Protein AF-A0A6P0LA17-F1 (afdb_monomer)

Mean predicted aligned error: 5.48 Å

pLDDT: mean 91.44, std 8.98, range [48.28, 98.0]

Radius of gyration: 19.12 Å; Cα contacts (8 Å, |Δi|>4): 129; chains: 1; bounding box: 40×35×49 Å

Structure (mmCIF, N/CA/C/O backbone):
data_AF-A0A6P0LA17-F1
#
_entry.id   AF-A0A6P0LA17-F1
#
loop_
_atom_site.group_PDB
_atom_site.id
_atom_site.type_symbol
_atom_site.label_atom_id
_atom_site.label_alt_id
_atom_site.label_comp_id
_atom_site.label_asym_id
_atom_site.label_entity_id
_atom_site.label_seq_id
_atom_site.pdbx_PDB_ins_code
_atom_site.Cartn_x
_atom_site.Cartn_y
_atom_site.Cartn_z
_atom_site.occupancy
_atom_site.B_iso_or_equiv
_atom_site.auth_seq_id
_atom_site.auth_comp_id
_atom_site.auth_asym_id
_atom_site.auth_atom_id
_atom_site.pdbx_PDB_model_num
ATOM 1 N N . MET A 1 1 ? 0.786 11.131 -6.187 1.00 86.75 1 MET A N 1
ATOM 2 C CA . MET A 1 1 ? 0.782 10.692 -4.779 1.00 86.75 1 MET A CA 1
ATOM 3 C C . MET A 1 1 ? 0.568 9.190 -4.747 1.00 86.75 1 MET A C 1
ATOM 5 O O . MET A 1 1 ? -0.367 8.733 -5.395 1.00 86.75 1 MET A O 1
ATOM 9 N N . SER A 1 2 ? 1.439 8.436 -4.080 1.00 91.12 2 SER A N 1
ATOM 10 C CA . SER A 1 2 ? 1.264 6.992 -3.881 1.00 91.12 2 SER A CA 1
ATOM 11 C C . SER A 1 2 ? 0.156 6.694 -2.864 1.00 91.12 2 SER A C 1
ATOM 13 O O . SER A 1 2 ? -0.288 7.588 -2.141 1.00 91.12 2 SER A O 1
ATOM 15 N N . ILE A 1 3 ? -0.278 5.435 -2.781 1.00 92.00 3 ILE A N 1
ATOM 16 C CA . ILE A 1 3 ? -1.242 4.987 -1.760 1.00 92.00 3 ILE A CA 1
ATOM 17 C C . ILE A 1 3 ? -0.701 5.256 -0.350 1.00 92.00 3 ILE A C 1
ATOM 19 O O . ILE A 1 3 ? -1.384 5.879 0.452 1.00 92.00 3 ILE A O 1
ATOM 23 N N . GLY A 1 4 ? 0.557 4.893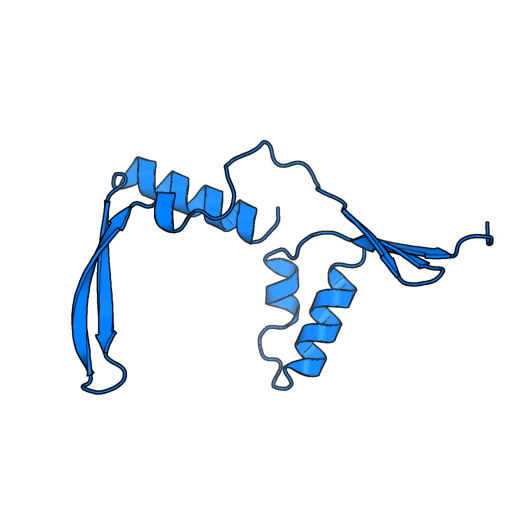 -0.076 1.00 91.19 4 GLY A N 1
ATOM 24 C CA . GLY A 1 4 ? 1.165 5.129 1.237 1.00 91.19 4 GLY A CA 1
ATOM 25 C C . GLY A 1 4 ? 1.221 6.613 1.619 1.00 91.19 4 GLY A C 1
ATOM 26 O O . GLY A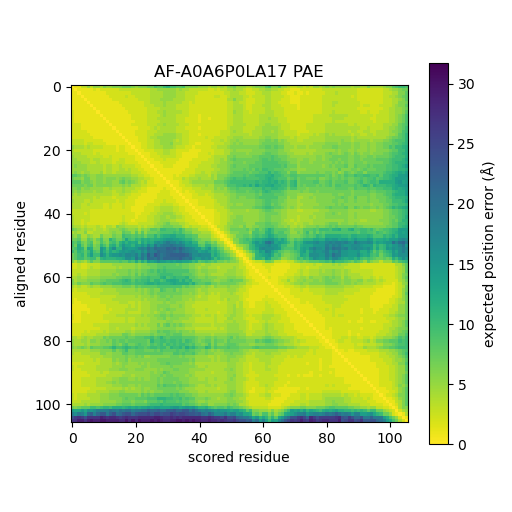 1 4 ? 0.930 6.963 2.758 1.00 91.19 4 GLY A O 1
ATOM 27 N N . GLN A 1 5 ? 1.513 7.503 0.660 1.00 90.38 5 GLN A N 1
ATOM 28 C CA . GLN A 1 5 ? 1.458 8.952 0.892 1.00 90.38 5 GLN A CA 1
ATOM 29 C C . GLN A 1 5 ? 0.027 9.419 1.201 1.00 90.38 5 GLN A C 1
ATOM 31 O O . GLN A 1 5 ? -0.175 10.178 2.146 1.00 90.38 5 GLN A O 1
ATOM 36 N N . ARG A 1 6 ? -0.976 8.950 0.443 1.00 91.75 6 ARG A N 1
ATOM 37 C CA . ARG A 1 6 ? -2.395 9.251 0.705 1.00 91.75 6 ARG A CA 1
ATOM 38 C C . ARG A 1 6 ? -2.789 8.842 2.121 1.00 91.75 6 ARG A C 1
ATOM 40 O O . ARG A 1 6 ? -3.386 9.641 2.839 1.00 91.75 6 ARG A O 1
ATOM 47 N N . ASP A 1 7 ? -2.456 7.619 2.510 1.00 92.94 7 ASP A N 1
ATOM 48 C CA . ASP A 1 7 ? -2.835 7.067 3.807 1.00 92.94 7 ASP A CA 1
ATOM 49 C C . ASP A 1 7 ? -2.127 7.812 4.948 1.00 92.94 7 ASP A C 1
ATOM 51 O O . ASP A 1 7 ? -2.753 8.114 5.963 1.00 92.94 7 ASP A O 1
ATOM 55 N N . ALA A 1 8 ? -0.872 8.231 4.750 1.00 92.38 8 ALA A N 1
ATOM 56 C CA . ALA A 1 8 ? -0.169 9.105 5.685 1.00 92.38 8 ALA A CA 1
ATOM 57 C C . ALA A 1 8 ? -0.888 10.451 5.884 1.00 92.38 8 ALA A C 1
ATOM 59 O O . ALA A 1 8 ? -1.077 10.872 7.027 1.00 92.38 8 ALA A O 1
ATOM 60 N N . TYR A 1 9 ? -1.342 11.104 4.804 1.00 92.25 9 TYR A N 1
ATOM 61 C CA . TYR A 1 9 ? -2.123 12.345 4.900 1.00 92.25 9 TYR A CA 1
ATOM 62 C C . TYR A 1 9 ? -3.458 12.135 5.619 1.00 92.25 9 TYR A C 1
ATOM 64 O O . TYR A 1 9 ? -3.817 12.939 6.478 1.00 92.25 9 TYR A O 1
ATOM 72 N N . LEU A 1 10 ? -4.174 11.049 5.314 1.00 93.88 10 LEU A N 1
ATOM 73 C CA . LEU A 1 10 ? -5.448 10.728 5.962 1.00 93.88 10 LEU A CA 1
ATOM 74 C C . LEU A 1 10 ? -5.276 10.458 7.462 1.00 93.88 10 LEU A C 1
ATOM 76 O O . LEU A 1 10 ? -6.041 10.986 8.268 1.00 93.88 10 LEU A O 1
ATOM 80 N N . LEU A 1 11 ? -4.250 9.695 7.851 1.00 94.56 11 LEU A N 1
ATOM 81 C CA . LEU A 1 11 ? -3.942 9.428 9.258 1.00 94.56 11 LEU A CA 1
ATOM 82 C C . LEU A 1 11 ? -3.545 10.701 10.009 1.00 94.56 11 LEU A C 1
ATOM 84 O O . LEU A 1 11 ? -3.921 10.868 11.165 1.00 94.56 11 LEU A O 1
ATOM 88 N N . THR A 1 12 ? -2.823 11.620 9.365 1.00 93.31 12 THR A N 1
ATOM 89 C CA . THR A 1 12 ? -2.496 12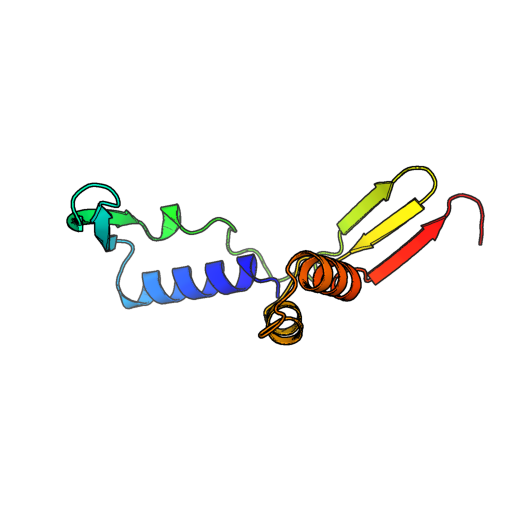.930 9.949 1.00 93.31 12 THR A CA 1
ATOM 90 C C . THR A 1 12 ? -3.724 13.816 10.111 1.00 93.31 12 THR A C 1
ATOM 92 O O . THR A 1 12 ? -3.916 14.387 11.179 1.00 93.31 12 THR A O 1
ATOM 95 N N . LEU A 1 13 ? -4.597 13.895 9.104 1.00 94.69 13 LEU A N 1
ATOM 96 C CA . LEU A 1 13 ? -5.851 14.642 9.223 1.00 94.69 13 LEU A CA 1
ATOM 97 C C . LEU A 1 13 ? -6.720 14.093 10.364 1.00 94.69 13 LEU A C 1
ATOM 99 O O . LEU A 1 13 ? -7.263 14.855 11.167 1.00 94.69 13 LEU A O 1
ATOM 103 N N . ARG A 1 14 ? -6.814 12.764 10.459 1.00 94.88 14 ARG A N 1
ATOM 104 C CA . ARG A 1 14 ? -7.510 12.064 11.541 1.00 94.88 14 ARG A CA 1
ATOM 105 C C . ARG A 1 14 ? -6.910 12.400 12.904 1.00 94.88 14 ARG A C 1
ATOM 107 O O . ARG A 1 14 ? -7.663 12.660 13.835 1.00 94.88 14 ARG A O 1
ATOM 114 N N . GLU A 1 15 ? -5.585 12.412 13.018 1.00 95.25 15 GLU A N 1
ATOM 115 C CA . GLU A 1 15 ? -4.873 12.759 14.252 1.00 95.25 15 GLU A CA 1
ATOM 116 C C . GLU A 1 15 ? -5.127 14.204 14.691 1.00 95.25 15 GLU A C 1
ATOM 118 O O . GLU A 1 15 ? -5.425 14.447 15.856 1.00 95.25 15 GLU A O 1
ATOM 123 N N . ILE A 1 16 ? -5.106 15.151 13.752 1.00 95.62 16 ILE A N 1
ATOM 124 C CA . ILE A 1 16 ? -5.415 16.563 14.025 1.00 95.62 16 ILE A CA 1
ATOM 125 C C . ILE A 1 16 ? -6.867 16.732 14.490 1.00 95.62 16 ILE A C 1
ATOM 127 O O . ILE A 1 16 ? -7.149 17.552 15.358 1.00 95.62 16 ILE A O 1
ATOM 131 N N . THR A 1 17 ? -7.792 15.960 13.916 1.00 97.69 17 THR A N 1
ATOM 132 C CA . THR A 1 17 ? -9.233 16.127 14.155 1.00 97.69 17 THR A CA 1
ATOM 133 C C . THR A 1 17 ? -9.707 15.413 15.424 1.00 97.69 17 THR A C 1
ATOM 135 O O . THR A 1 17 ? -10.587 15.914 16.117 1.00 97.69 17 THR A O 1
ATOM 138 N N . PHE A 1 18 ? -9.139 14.244 15.736 1.00 96.19 18 PHE A N 1
ATOM 139 C CA . PHE A 1 18 ? -9.635 13.349 16.790 1.00 96.19 18 PHE A CA 1
ATOM 140 C C . PHE A 1 18 ? -8.573 12.964 17.836 1.00 96.19 18 PHE A C 1
ATOM 142 O O . PHE A 1 18 ? -8.852 12.159 18.722 1.00 96.19 18 PHE A O 1
ATOM 149 N N . GLY A 1 19 ? -7.360 13.513 17.742 1.00 96.50 19 GLY A N 1
ATOM 150 C CA . GLY A 1 19 ? -6.212 13.148 18.576 1.00 96.50 19 GLY A CA 1
ATOM 151 C C . GLY A 1 19 ? -5.463 11.915 18.065 1.00 96.50 19 GLY A C 1
ATOM 152 O O . GLY A 1 19 ? -5.860 11.278 17.094 1.00 96.50 19 GLY A O 1
ATOM 153 N N . GLU A 1 20 ? -4.365 11.539 18.719 1.00 95.50 20 GLU A N 1
ATOM 154 C CA . GLU A 1 20 ? -3.531 10.395 18.301 1.00 95.50 20 GLU A CA 1
ATOM 155 C C . GLU A 1 20 ? -4.151 9.022 18.605 1.00 95.50 20 GLU A C 1
ATOM 157 O O . GLU A 1 20 ? -3.805 8.028 17.970 1.00 95.50 20 GLU A O 1
ATOM 162 N N . GLN A 1 21 ? -5.079 8.941 19.560 1.00 96.94 21 GLN A N 1
ATOM 163 C CA . GLN A 1 21 ? -5.606 7.674 20.066 1.00 96.94 21 GLN A CA 1
ATOM 164 C C . GLN A 1 21 ? -6.727 7.118 19.169 1.00 96.94 21 GLN A C 1
ATOM 166 O O . GLN A 1 21 ? -7.689 7.820 18.851 1.00 96.94 21 GLN A O 1
ATOM 171 N N . MET A 1 22 ? -6.631 5.844 18.785 1.00 95.31 22 MET A N 1
ATOM 172 C CA . MET A 1 22 ? -7.635 5.062 18.056 1.00 95.31 22 MET A CA 1
ATOM 173 C C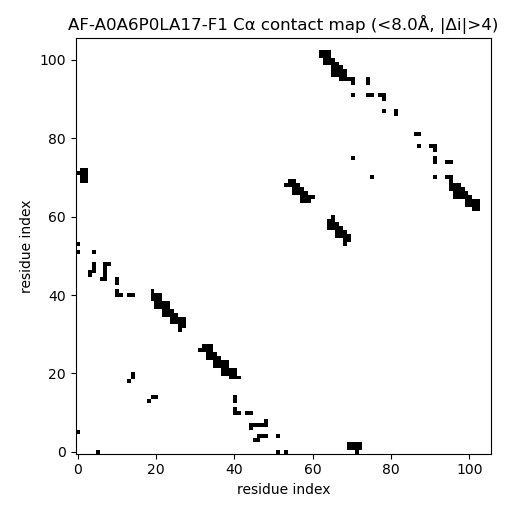 . MET A 1 22 ? -8.159 3.928 18.938 1.00 95.31 22 MET A C 1
ATOM 175 O O . MET A 1 22 ? -7.462 2.936 19.146 1.00 95.31 22 MET A O 1
ATOM 179 N N . ASN A 1 23 ? -9.401 4.055 19.408 1.00 96.12 23 ASN A N 1
ATOM 180 C CA . ASN A 1 23 ? -10.140 2.947 20.014 1.00 96.12 23 ASN A CA 1
ATOM 181 C C . ASN A 1 23 ? -10.743 2.104 18.892 1.00 96.12 23 ASN A C 1
ATOM 183 O O . ASN A 1 23 ? -11.479 2.627 18.054 1.00 96.12 23 ASN A O 1
ATOM 187 N N . SER A 1 24 ? -10.380 0.829 18.845 1.00 94.88 24 SER A N 1
ATOM 188 C CA . SER A 1 24 ? -10.686 -0.072 17.737 1.00 94.88 24 SER A CA 1
ATOM 189 C C . SER A 1 24 ? -11.128 -1.431 18.262 1.00 94.88 24 SER A C 1
ATOM 191 O O . SER A 1 24 ? -10.932 -1.763 19.431 1.00 94.88 24 SER A O 1
ATOM 193 N N . TRP A 1 25 ? -11.720 -2.231 17.383 1.00 96.81 25 TRP A N 1
ATOM 194 C CA . TRP A 1 25 ? -12.056 -3.610 17.688 1.00 96.81 25 TRP A CA 1
ATOM 195 C C . TRP A 1 25 ? -11.940 -4.487 16.445 1.00 96.81 25 TRP A C 1
ATOM 197 O O . TRP A 1 25 ? -12.043 -4.003 15.316 1.00 96.81 25 TRP A O 1
ATOM 207 N N . VAL A 1 26 ? -11.731 -5.781 16.664 1.00 96.50 26 VAL A N 1
ATOM 208 C CA . VAL A 1 26 ? -11.755 -6.826 15.632 1.00 96.50 26 VAL A CA 1
ATOM 209 C C . VAL A 1 26 ? -12.532 -8.032 16.150 1.00 96.50 26 VAL A C 1
ATOM 211 O O . VAL A 1 26 ? -12.640 -8.228 17.358 1.00 96.50 26 VAL A O 1
ATOM 214 N N . ASN A 1 27 ? -13.073 -8.847 15.248 1.00 97.69 27 ASN A N 1
ATOM 215 C CA . ASN A 1 27 ? -13.647 -10.136 15.630 1.00 97.69 27 ASN A CA 1
ATOM 216 C C . ASN A 1 27 ? -12.540 -11.192 15.654 1.00 97.69 27 ASN A C 1
ATOM 218 O O . ASN A 1 27 ? -11.765 -11.293 14.700 1.00 97.69 27 ASN A O 1
ATOM 222 N N . CYS A 1 28 ? -12.482 -11.992 16.716 1.00 96.94 28 CYS A N 1
ATOM 223 C CA . CYS A 1 28 ? -11.612 -13.160 16.767 1.00 96.94 28 CYS A CA 1
ATOM 224 C C . CYS A 1 28 ? -12.023 -14.158 15.667 1.00 96.94 28 CYS A C 1
ATOM 226 O O . CYS A 1 28 ? -13.194 -14.540 15.624 1.00 96.94 28 CYS A O 1
ATOM 228 N N . PRO A 1 29 ? -11.106 -14.614 14.794 1.00 96.19 29 PRO A N 1
ATOM 229 C CA . PRO A 1 29 ? -11.456 -15.552 13.728 1.00 96.19 29 PRO A CA 1
ATOM 230 C C . PRO A 1 29 ? -11.884 -16.934 14.253 1.00 96.19 29 PRO A C 1
ATOM 232 O O . PRO A 1 29 ? -12.616 -17.629 13.560 1.00 96.19 29 PRO A O 1
ATOM 235 N N . GLU A 1 30 ? -11.477 -17.310 15.472 1.00 97.50 30 GLU A N 1
ATOM 236 C CA . GLU A 1 30 ? -11.773 -18.624 16.067 1.00 97.50 30 GLU A CA 1
ATOM 237 C C . GLU A 1 30 ? -13.130 -18.669 16.784 1.00 97.50 30 GLU A C 1
ATOM 239 O O . GLU A 1 30 ? -13.891 -19.622 16.633 1.00 97.50 30 GLU A O 1
ATOM 244 N N . CYS A 1 31 ? -13.455 -17.641 17.578 1.00 97.44 31 CYS A N 1
ATOM 245 C CA . CYS A 1 31 ? -14.654 -17.634 18.429 1.00 97.44 31 CYS A CA 1
ATOM 246 C C . CYS A 1 31 ? -15.657 -16.516 18.110 1.00 97.44 31 CYS A C 1
ATOM 248 O O . CYS A 1 31 ? -16.716 -16.459 18.728 1.00 97.44 31 CYS A O 1
ATOM 250 N N . SER A 1 32 ? -15.351 -15.627 17.158 1.00 96.50 32 SER A N 1
ATOM 251 C CA . SER A 1 32 ? -16.157 -14.442 16.804 1.00 96.50 32 SER A CA 1
ATOM 252 C C . SER A 1 32 ? -16.375 -13.428 17.934 1.00 96.50 32 SER A C 1
ATOM 254 O O . SER A 1 32 ? -17.153 -12.488 17.772 1.00 96.50 32 SER A O 1
ATOM 256 N N . GLU A 1 33 ? -15.678 -13.572 19.062 1.00 98.00 33 GLU A N 1
ATOM 257 C CA . GLU A 1 33 ? -15.714 -12.589 20.141 1.00 98.00 33 GLU A CA 1
ATOM 258 C C . GLU A 1 33 ? -15.108 -11.257 19.683 1.00 98.00 33 GLU A C 1
ATOM 260 O O . GLU A 1 33 ? -14.117 -11.224 18.943 1.00 98.00 33 GLU A O 1
ATOM 265 N N . ARG A 1 34 ? -15.710 -10.147 20.125 1.00 97.69 34 ARG A N 1
ATOM 266 C CA . ARG A 1 34 ? -15.195 -8.804 19.859 1.00 97.69 34 ARG A CA 1
ATOM 267 C C . ARG A 1 34 ? -14.018 -8.520 20.787 1.00 97.69 34 ARG A C 1
ATOM 269 O O . ARG A 1 34 ? -14.199 -8.378 21.991 1.00 97.69 34 ARG A O 1
ATOM 276 N N . LEU A 1 35 ? -12.838 -8.352 20.205 1.00 97.38 35 LEU A N 1
ATOM 277 C CA . LEU A 1 35 ? -11.631 -7.939 20.909 1.00 97.38 35 LEU A CA 1
ATOM 278 C C . LEU A 1 35 ? -11.452 -6.431 20.759 1.00 97.38 35 LEU A C 1
ATOM 280 O O . LEU A 1 35 ? -11.260 -5.938 19.646 1.00 97.38 35 LEU A O 1
ATOM 284 N N . GLU A 1 36 ? -11.519 -5.707 21.873 1.00 97.62 36 GLU A N 1
ATOM 285 C CA . GLU A 1 36 ? -11.283 -4.263 21.922 1.00 97.62 36 GLU A CA 1
ATOM 286 C C . GLU A 1 36 ? -9.816 -3.965 22.225 1.00 97.62 36 GLU A C 1
ATOM 288 O O . GLU A 1 36 ? -9.178 -4.625 23.045 1.00 97.62 36 GLU A O 1
ATOM 293 N N . PHE A 1 37 ? -9.268 -2.955 21.558 1.00 96.31 37 PHE A N 1
ATOM 294 C CA . PHE A 1 37 ? -7.911 -2.491 21.803 1.00 96.31 37 PHE A CA 1
ATOM 295 C C . PHE A 1 37 ? -7.773 -1.015 21.454 1.00 96.31 37 PHE A C 1
ATOM 297 O O . PHE A 1 37 ? -8.554 -0.425 20.701 1.00 96.31 37 PHE A O 1
ATOM 304 N N . THR A 1 38 ? -6.708 -0.427 21.974 1.00 97.00 38 THR A N 1
ATOM 305 C CA . THR A 1 38 ? -6.358 0.956 21.711 1.00 97.00 38 THR A CA 1
ATOM 306 C C . THR A 1 38 ? -4.982 1.011 21.058 1.00 97.00 38 THR A C 1
ATOM 308 O O . THR A 1 38 ? -4.046 0.347 21.497 1.00 97.00 38 THR A O 1
ATOM 311 N N . MET A 1 39 ? -4.847 1.818 20.009 1.00 95.75 39 MET A N 1
ATOM 312 C CA . MET A 1 39 ? -3.569 2.079 19.338 1.00 95.75 39 MET A CA 1
ATOM 313 C C . MET A 1 39 ? -3.412 3.568 19.022 1.00 95.75 39 MET A C 1
ATOM 315 O O . MET A 1 39 ? -4.352 4.348 19.177 1.00 95.75 39 MET A O 1
ATOM 319 N N . LYS A 1 40 ? -2.217 3.983 18.609 1.00 95.19 40 LYS A N 1
ATOM 320 C CA . LYS A 1 40 ? -1.935 5.334 18.115 1.00 95.19 40 LYS A CA 1
ATOM 321 C C . LYS A 1 40 ? -1.986 5.378 16.590 1.00 95.19 40 LYS A C 1
ATOM 323 O O . LYS A 1 40 ? -1.598 4.418 15.927 1.00 95.19 40 LYS A O 1
ATOM 328 N N . THR A 1 41 ? -2.386 6.510 16.019 1.00 93.44 41 THR A N 1
ATOM 329 C CA . THR A 1 41 ? -2.337 6.781 14.566 1.00 93.44 41 THR A CA 1
ATOM 330 C C . THR A 1 41 ? -0.951 6.549 13.973 1.00 93.44 41 THR A C 1
ATOM 332 O O . THR A 1 41 ? -0.832 6.010 12.874 1.00 93.44 41 THR A O 1
ATOM 335 N N . SER A 1 42 ? 0.099 6.888 14.721 1.00 91.00 42 SER A N 1
ATOM 336 C CA . SER A 1 42 ? 1.493 6.659 14.337 1.00 91.00 42 SER A CA 1
ATOM 337 C C . SER A 1 42 ? 1.843 5.182 14.146 1.00 91.00 42 SER A C 1
ATOM 339 O O . SER A 1 42 ? 2.681 4.879 13.306 1.00 91.00 42 SER A O 1
ATOM 341 N N . GLN A 1 43 ? 1.171 4.256 14.841 1.00 91.88 43 GLN A N 1
ATOM 342 C CA . GLN A 1 43 ? 1.395 2.814 14.672 1.00 91.88 43 GLN A CA 1
ATOM 343 C C . GLN A 1 43 ? 0.850 2.282 13.336 1.00 91.88 43 GLN A C 1
ATOM 345 O O . GLN A 1 43 ? 1.307 1.245 12.870 1.00 91.88 43 GLN A O 1
ATOM 350 N N . MET A 1 44 ? -0.094 2.991 12.704 1.00 90.56 44 MET A N 1
ATOM 351 C CA . MET A 1 44 ? -0.635 2.659 11.374 1.00 90.56 44 MET A CA 1
ATOM 352 C C . MET A 1 44 ? 0.043 3.448 10.243 1.00 90.56 44 MET A C 1
ATOM 354 O O . MET A 1 44 ? -0.113 3.123 9.066 1.00 90.56 44 MET A O 1
ATOM 358 N N . ARG A 1 45 ? 0.793 4.504 10.574 1.00 89.06 45 ARG A N 1
ATOM 359 C CA . ARG A 1 45 ? 1.442 5.382 9.598 1.00 89.06 45 ARG A CA 1
ATOM 360 C C . ARG A 1 45 ? 2.772 4.770 9.144 1.00 89.06 45 ARG A C 1
ATOM 362 O O . ARG A 1 45 ? 3.807 5.007 9.753 1.00 89.06 45 ARG A O 1
ATOM 369 N N . LEU A 1 46 ? 2.741 4.018 8.042 1.00 83.31 46 LEU A N 1
ATOM 370 C CA . LEU A 1 46 ? 3.936 3.385 7.453 1.00 83.31 46 LEU A CA 1
ATOM 371 C C . LEU A 1 46 ? 4.865 4.365 6.723 1.00 83.31 46 LEU A C 1
ATOM 373 O O . LEU A 1 46 ? 6.060 4.114 6.599 1.00 83.31 46 LEU A O 1
ATOM 377 N N . VAL A 1 47 ? 4.311 5.460 6.200 1.00 82.62 47 VAL A N 1
ATOM 378 C CA . VAL A 1 47 ? 5.053 6.484 5.459 1.00 82.62 47 VAL A CA 1
ATOM 379 C C . VAL A 1 47 ? 5.002 7.776 6.256 1.00 82.62 47 VAL A C 1
ATOM 381 O O . VAL A 1 47 ? 3.925 8.286 6.564 1.00 82.62 47 VAL A O 1
ATOM 384 N N . GLU A 1 48 ? 6.166 8.318 6.594 1.00 79.50 48 GLU A N 1
ATOM 385 C CA . GLU A 1 48 ? 6.247 9.656 7.171 1.00 79.50 48 GLU A CA 1
ATOM 386 C C . GLU A 1 48 ? 5.772 10.697 6.158 1.00 79.50 48 GLU A C 1
ATOM 388 O O . GLU A 1 48 ? 6.041 10.590 4.959 1.00 79.50 48 GLU A O 1
ATOM 393 N N . LEU A 1 49 ? 5.103 11.742 6.645 1.00 72.62 49 LEU A N 1
ATOM 394 C CA . LEU A 1 49 ? 4.784 12.887 5.806 1.00 72.62 49 LEU A CA 1
ATOM 395 C C . LEU A 1 49 ? 6.074 13.606 5.417 1.00 72.62 49 LEU A C 1
ATOM 397 O O . LEU A 1 49 ? 6.632 14.392 6.176 1.00 72.62 49 LEU A O 1
ATOM 401 N N . ARG A 1 50 ? 6.535 13.318 4.207 1.00 70.62 50 ARG A N 1
ATOM 402 C CA . ARG A 1 50 ? 7.579 14.064 3.512 1.00 70.62 50 ARG A CA 1
ATOM 403 C C . ARG A 1 50 ? 6.930 14.865 2.401 1.00 70.62 50 ARG A C 1
ATOM 405 O O . ARG A 1 50 ? 5.821 14.545 1.967 1.00 70.62 50 ARG A O 1
ATOM 412 N N . GLU A 1 51 ? 7.613 15.904 1.937 1.00 67.62 51 GLU A N 1
ATOM 413 C CA . GLU A 1 51 ? 7.120 16.637 0.777 1.00 67.62 51 GLU A CA 1
ATOM 414 C C . GLU A 1 51 ? 6.870 15.680 -0.396 1.00 67.62 51 GLU A C 1
ATOM 416 O O . GLU A 1 51 ? 7.716 14.819 -0.670 1.00 67.62 51 GLU A O 1
ATOM 421 N N . PRO A 1 52 ? 5.722 15.805 -1.086 1.00 62.28 52 PRO A N 1
ATOM 422 C CA . PRO A 1 52 ? 5.340 14.898 -2.150 1.00 62.28 52 PRO A CA 1
ATOM 423 C C . PRO A 1 52 ? 6.255 15.112 -3.353 1.00 62.28 52 PRO A C 1
ATOM 425 O O . PRO A 1 52 ? 5.962 15.877 -4.268 1.00 62.28 52 PRO A O 1
ATOM 428 N N . LYS A 1 53 ? 7.374 14.393 -3.378 1.00 67.00 53 LYS A N 1
ATOM 429 C CA . LYS A 1 53 ? 8.164 14.222 -4.589 1.00 67.00 53 LYS A CA 1
ATOM 430 C C . LYS A 1 53 ? 7.557 13.077 -5.385 1.00 67.00 53 LYS A C 1
ATOM 432 O O . LYS A 1 53 ? 7.127 12.063 -4.830 1.00 67.00 53 LYS A O 1
ATOM 437 N N . ALA A 1 54 ? 7.478 13.255 -6.702 1.00 65.38 54 ALA A N 1
ATOM 438 C CA . ALA A 1 54 ? 7.215 12.149 -7.607 1.00 65.38 54 ALA A CA 1
ATOM 439 C C . ALA A 1 54 ? 8.435 11.225 -7.552 1.00 65.38 54 ALA A C 1
ATOM 441 O O . ALA A 1 54 ? 9.391 11.394 -8.307 1.00 65.38 54 ALA A O 1
ATOM 442 N N . GLU A 1 55 ? 8.429 10.305 -6.590 1.00 74.75 55 GLU A N 1
ATOM 443 C CA . GLU A 1 55 ? 9.498 9.336 -6.422 1.00 74.75 55 GLU A CA 1
ATOM 444 C C . GLU A 1 55 ? 9.427 8.361 -7.597 1.00 74.75 55 GLU A C 1
ATOM 446 O O . GLU A 1 55 ? 8.536 7.512 -7.697 1.00 74.75 55 GLU A O 1
ATOM 451 N N . LYS A 1 56 ? 10.337 8.574 -8.549 1.00 84.62 56 LYS A N 1
ATOM 452 C CA . LYS A 1 56 ? 10.696 7.580 -9.548 1.00 84.62 56 LYS A CA 1
ATOM 453 C C . LYS A 1 56 ? 11.811 6.743 -8.948 1.00 84.62 56 LYS A C 1
ATOM 455 O O . LYS A 1 56 ? 12.823 7.279 -8.503 1.00 84.62 56 LYS A O 1
ATOM 460 N N . TYR A 1 57 ? 11.597 5.444 -8.933 1.00 92.12 57 TYR A N 1
ATOM 461 C CA . TYR A 1 57 ? 12.533 4.453 -8.449 1.00 92.12 57 TYR A CA 1
ATOM 462 C C . TYR A 1 57 ? 13.162 3.750 -9.639 1.00 92.12 57 TYR A C 1
ATOM 464 O O . TYR A 1 57 ? 12.555 3.646 -10.708 1.00 92.12 57 TYR A O 1
ATOM 472 N N . ILE A 1 58 ? 14.375 3.261 -9.427 1.00 93.88 58 ILE A N 1
ATOM 473 C CA . ILE A 1 58 ? 15.129 2.509 -10.417 1.00 93.88 58 ILE A CA 1
ATOM 474 C C . ILE A 1 58 ? 15.422 1.137 -9.821 1.00 93.88 58 ILE A C 1
ATOM 476 O O . ILE A 1 58 ? 15.870 1.041 -8.678 1.00 93.88 58 ILE A O 1
ATOM 480 N N . ILE A 1 59 ? 15.161 0.082 -10.586 1.00 94.25 59 ILE A N 1
ATOM 481 C CA . ILE A 1 59 ? 15.568 -1.282 -10.252 1.00 94.25 59 ILE A CA 1
ATOM 482 C C . ILE A 1 59 ? 16.254 -1.918 -11.457 1.00 94.25 59 ILE A C 1
ATOM 484 O O . ILE A 1 59 ? 15.778 -1.796 -12.584 1.00 94.25 59 ILE A O 1
ATOM 488 N N . ASN A 1 60 ? 17.363 -2.612 -11.208 1.00 94.81 60 ASN A N 1
ATOM 489 C CA . ASN A 1 60 ? 18.093 -3.348 -12.234 1.00 94.81 60 ASN A CA 1
ATOM 490 C C . ASN A 1 60 ? 17.702 -4.827 -12.189 1.00 94.81 60 ASN A C 1
ATOM 492 O O . ASN A 1 60 ? 17.761 -5.454 -11.129 1.00 94.81 60 ASN A O 1
ATOM 496 N N . VAL A 1 61 ? 17.310 -5.383 -13.334 1.00 93.19 61 VAL A N 1
ATOM 497 C CA . VAL A 1 61 ? 16.907 -6.785 -13.494 1.00 93.19 61 VAL A CA 1
ATOM 498 C C . VAL A 1 61 ? 17.633 -7.368 -14.705 1.00 93.19 61 VAL A C 1
ATOM 500 O O . VAL A 1 61 ? 17.235 -7.164 -15.851 1.00 93.19 61 VAL A O 1
ATOM 503 N N . GLY A 1 62 ? 18.720 -8.100 -14.455 1.00 93.81 62 GLY A N 1
ATOM 504 C CA . GLY A 1 62 ? 19.599 -8.575 -15.526 1.00 93.81 62 GLY A CA 1
ATOM 505 C C . GLY A 1 62 ? 20.222 -7.401 -16.287 1.00 93.81 62 GLY A C 1
ATOM 506 O O . GLY A 1 62 ? 20.868 -6.555 -15.679 1.00 93.81 62 GLY A O 1
ATOM 507 N N . GLU A 1 63 ? 20.010 -7.345 -17.604 1.00 95.62 63 GLU A N 1
ATOM 508 C CA . GLU A 1 63 ? 20.492 -6.257 -18.477 1.00 95.62 63 GLU A CA 1
ATOM 509 C C . GLU A 1 63 ? 19.568 -5.027 -18.507 1.00 95.62 63 GLU A C 1
ATOM 511 O O . GLU A 1 63 ? 19.854 -4.060 -19.218 1.00 95.62 63 GLU A O 1
ATOM 516 N N . TRP A 1 64 ? 18.439 -5.074 -17.797 1.00 95.12 64 TRP A N 1
ATOM 517 C CA . TRP A 1 64 ? 17.419 -4.032 -17.837 1.00 95.12 64 TRP A CA 1
ATOM 518 C C . TRP A 1 64 ? 17.502 -3.104 -16.634 1.00 95.12 64 TRP A C 1
ATOM 520 O O . TRP A 1 64 ? 17.542 -3.557 -15.492 1.00 95.12 64 TRP A O 1
ATOM 530 N N . GLU A 1 65 ? 17.410 -1.808 -16.902 1.00 96.06 65 GLU A N 1
ATOM 531 C CA . GLU A 1 65 ? 17.143 -0.762 -15.925 1.00 96.06 65 GLU A CA 1
ATOM 532 C C . GLU A 1 65 ? 15.670 -0.348 -16.055 1.00 96.06 65 GLU A C 1
ATOM 534 O O . GLU A 1 65 ? 15.219 0.146 -17.093 1.00 96.06 65 GLU A O 1
ATOM 539 N N . LEU A 1 66 ? 14.890 -0.586 -15.002 1.00 94.62 66 LEU A N 1
ATOM 540 C CA . LEU A 1 66 ? 13.464 -0.284 -14.962 1.00 94.62 66 LEU A CA 1
ATOM 541 C C . LEU A 1 66 ? 13.222 0.957 -14.112 1.00 94.62 66 LEU A C 1
ATOM 543 O O . LEU A 1 66 ? 13.569 0.994 -12.932 1.00 94.62 66 LEU A O 1
ATOM 547 N N . HIS A 1 67 ? 12.557 1.943 -14.702 1.00 95.44 67 HIS A N 1
ATOM 548 C CA . HIS A 1 67 ? 12.099 3.153 -14.030 1.00 95.44 67 HIS A CA 1
ATOM 549 C C . HIS A 1 67 ? 10.632 2.971 -13.675 1.00 95.44 67 HIS A C 1
ATOM 551 O O . HIS A 1 67 ? 9.800 2.749 -14.556 1.00 95.44 67 HIS A O 1
ATOM 557 N N . TYR A 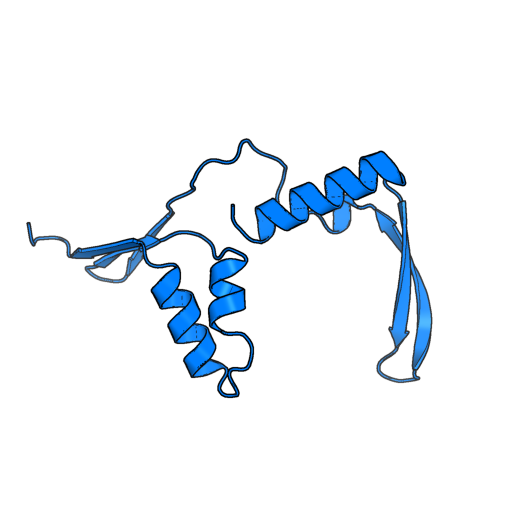1 68 ? 10.285 3.083 -12.399 1.00 95.12 68 TYR A N 1
ATOM 558 C CA . TYR A 1 68 ? 8.920 2.861 -11.9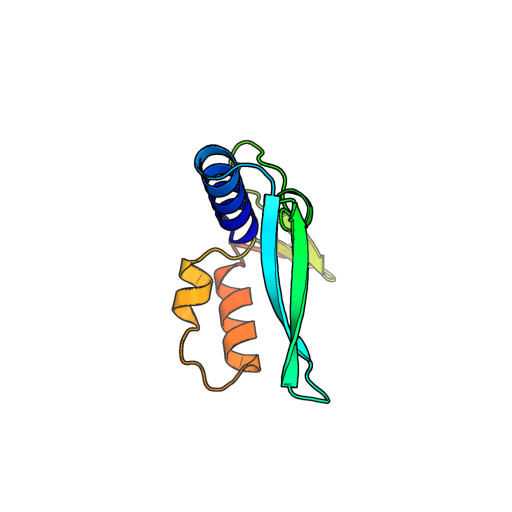30 1.00 95.12 68 TYR A CA 1
ATOM 559 C C . TYR A 1 68 ? 8.511 3.872 -10.864 1.00 95.12 68 TYR A C 1
ATOM 561 O O . TYR A 1 68 ? 9.327 4.602 -10.307 1.00 95.12 68 TYR A O 1
ATOM 569 N N . ARG A 1 69 ? 7.215 3.927 -10.583 1.00 94.25 69 ARG A N 1
ATOM 570 C CA . ARG A 1 69 ? 6.629 4.688 -9.474 1.00 94.25 69 ARG A CA 1
ATOM 571 C C . ARG A 1 69 ? 5.852 3.741 -8.570 1.00 94.25 69 ARG A C 1
ATOM 573 O O . ARG A 1 69 ? 5.402 2.690 -9.020 1.00 94.25 69 ARG A O 1
ATOM 580 N N . LEU A 1 70 ? 5.637 4.125 -7.315 1.00 92.81 70 LEU A N 1
ATOM 581 C CA . LEU A 1 70 ? 4.692 3.393 -6.471 1.00 92.81 70 LEU A CA 1
ATOM 582 C C . LEU A 1 70 ? 3.252 3.540 -7.007 1.00 92.81 70 LEU A C 1
ATOM 584 O O . LEU A 1 70 ? 2.925 4.580 -7.604 1.00 92.81 70 LEU A O 1
ATOM 588 N N . PRO A 1 71 ? 2.379 2.541 -6.776 1.00 94.06 71 PRO A N 1
ATOM 589 C CA . PRO A 1 71 ? 0.980 2.634 -7.165 1.00 94.06 71 PRO A CA 1
ATOM 590 C C . PRO A 1 71 ? 0.254 3.780 -6.453 1.00 94.06 71 PRO A C 1
ATOM 592 O O . PRO A 1 71 ? 0.534 4.119 -5.297 1.00 94.06 71 PRO A O 1
ATOM 595 N N . ASN A 1 72 ? -0.706 4.368 -7.155 1.00 93.50 72 ASN A N 1
ATOM 596 C CA . ASN A 1 72 ? -1.639 5.375 -6.675 1.00 93.50 72 ASN A CA 1
ATOM 597 C C . ASN A 1 72 ? -3.086 4.846 -6.750 1.00 93.50 72 ASN A C 1
ATOM 599 O O . ASN A 1 72 ? -3.349 3.745 -7.234 1.00 93.50 72 ASN A O 1
ATOM 603 N N . SER A 1 73 ? -4.046 5.635 -6.263 1.00 94.00 73 SER A N 1
ATOM 604 C CA . SER A 1 73 ? -5.458 5.230 -6.221 1.00 94.00 73 SER A CA 1
ATOM 605 C C . SER A 1 73 ? -6.095 5.012 -7.600 1.00 94.00 73 SER A C 1
ATOM 607 O O . SER A 1 73 ? -7.038 4.233 -7.695 1.00 94.00 73 SER A O 1
ATOM 609 N N . TRP A 1 74 ? -5.585 5.640 -8.664 1.00 94.69 74 TRP A N 1
ATOM 610 C CA . TRP A 1 74 ? -6.049 5.398 -10.034 1.00 94.69 74 TRP A CA 1
ATOM 611 C C . TRP A 1 74 ? -5.593 4.043 -10.563 1.00 94.69 74 TRP A C 1
ATOM 613 O O . TRP A 1 74 ? -6.363 3.372 -11.244 1.00 94.69 74 TRP A O 1
ATOM 623 N N . ASP A 1 75 ? -4.386 3.602 -10.206 1.00 95.50 75 ASP A N 1
ATOM 624 C CA . ASP A 1 75 ? -3.917 2.272 -10.603 1.00 95.50 75 ASP A CA 1
ATOM 625 C C . ASP A 1 75 ? -4.752 1.171 -9.953 1.00 95.50 75 ASP A C 1
ATOM 627 O O . ASP A 1 75 ? -5.100 0.195 -10.613 1.00 95.50 75 ASP A O 1
ATOM 631 N N . LEU A 1 76 ? -5.111 1.356 -8.675 1.00 93.62 76 LEU A N 1
ATOM 632 C CA . LEU A 1 76 ? -6.037 0.458 -7.989 1.00 93.62 76 LEU A CA 1
ATOM 633 C C . LEU A 1 76 ? -7.421 0.494 -8.630 1.00 93.62 76 LEU A C 1
ATOM 635 O O . LEU A 1 76 ? -7.984 -0.562 -8.899 1.00 93.62 76 LEU A O 1
ATOM 639 N N . ALA A 1 77 ? -7.956 1.685 -8.917 1.00 95.12 77 ALA A N 1
ATOM 640 C CA . ALA A 1 77 ? -9.253 1.826 -9.573 1.00 95.12 77 ALA A CA 1
ATOM 641 C C . ALA A 1 77 ? -9.299 1.099 -10.929 1.00 95.12 77 ALA A C 1
ATOM 643 O O . ALA A 1 77 ? -10.311 0.486 -11.255 1.00 95.12 77 ALA A O 1
ATOM 644 N N . GLY A 1 78 ? -8.192 1.102 -11.679 1.00 94.50 78 GLY A N 1
ATOM 645 C CA . GLY A 1 78 ? -8.077 0.411 -12.966 1.00 94.50 78 GLY A CA 1
ATOM 646 C C . GLY A 1 78 ? -8.158 -1.119 -12.891 1.00 94.50 78 GLY A C 1
ATOM 647 O O . GLY A 1 78 ? -8.435 -1.755 -13.904 1.00 94.50 78 GLY A O 1
ATOM 648 N N . ILE A 1 79 ? -7.948 -1.718 -11.714 1.00 95.69 79 ILE A N 1
ATOM 649 C CA . ILE A 1 79 ? -8.033 -3.175 -11.510 1.00 95.69 79 ILE A CA 1
ATOM 650 C C . ILE A 1 79 ? -9.249 -3.608 -10.682 1.00 95.69 79 ILE A C 1
ATOM 652 O O . ILE A 1 79 ? -9.442 -4.807 -10.463 1.00 95.69 79 ILE A O 1
ATOM 656 N N . VAL A 1 80 ? -10.078 -2.6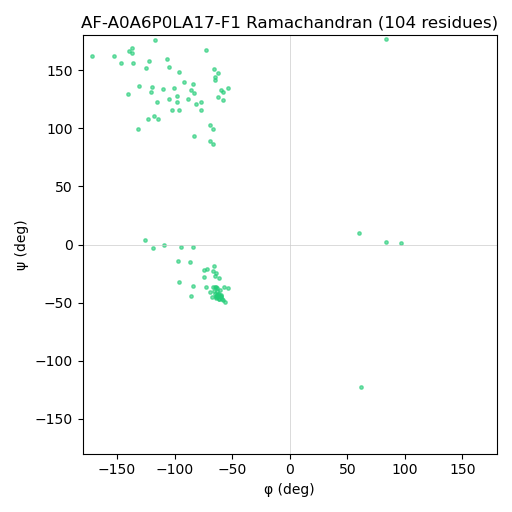60 -10.227 1.00 94.50 80 VAL A N 1
ATOM 657 C CA . VAL A 1 80 ? -11.307 -2.964 -9.483 1.00 94.50 80 VAL A CA 1
ATOM 658 C C . VAL A 1 80 ? -12.216 -3.854 -10.330 1.00 94.50 80 VAL A C 1
ATOM 660 O O . VAL A 1 80 ? -12.482 -3.578 -11.497 1.00 94.50 80 VAL A O 1
ATOM 663 N N . GLY A 1 81 ? -12.710 -4.935 -9.725 1.00 92.69 81 GLY A N 1
ATOM 664 C CA . GLY A 1 81 ? -13.618 -5.876 -10.383 1.00 92.69 81 GLY A CA 1
ATOM 665 C C . GLY A 1 81 ? -12.932 -6.944 -11.239 1.00 92.69 81 GLY A C 1
ATOM 666 O O . GLY A 1 81 ? -13.629 -7.777 -11.822 1.00 92.69 81 GLY A O 1
ATOM 667 N N . SER A 1 82 ? -11.594 -6.976 -11.299 1.00 94.62 82 SER A N 1
ATOM 668 C CA . SER A 1 82 ? -10.895 -8.144 -11.841 1.00 94.62 82 SER A CA 1
ATOM 669 C C . SER A 1 82 ? -11.238 -9.387 -11.016 1.00 94.62 82 SER A C 1
ATOM 671 O O . SER A 1 82 ? -11.194 -9.353 -9.791 1.00 94.62 82 SER A O 1
ATOM 673 N N . LYS A 1 83 ? -11.570 -10.487 -11.697 1.00 95.94 83 LYS A N 1
ATOM 674 C CA . LYS A 1 83 ? -11.785 -11.811 -11.079 1.00 95.94 83 LYS A CA 1
ATOM 675 C C . LYS A 1 83 ? -10.530 -12.688 -11.097 1.00 95.94 83 LYS A C 1
ATOM 677 O O . LYS A 1 83 ? -10.573 -13.829 -10.657 1.00 95.94 83 LYS A O 1
ATOM 682 N N . ASP A 1 84 ? -9.456 -12.170 -11.685 1.00 97.00 84 ASP A N 1
ATOM 683 C CA . ASP A 1 84 ? -8.171 -12.838 -11.845 1.00 97.00 84 ASP A CA 1
ATOM 684 C C . ASP A 1 84 ? -7.098 -11.954 -11.205 1.00 97.00 84 ASP A C 1
ATOM 686 O O . ASP A 1 84 ? -6.773 -10.872 -11.719 1.00 97.00 84 ASP A O 1
ATOM 690 N N . ASP A 1 85 ? -6.591 -12.417 -10.065 1.00 95.19 85 ASP A N 1
ATOM 691 C CA . ASP A 1 85 ? -5.598 -11.715 -9.255 1.00 95.19 85 ASP A CA 1
ATOM 692 C C . ASP A 1 85 ? -4.268 -11.570 -9.996 1.00 95.19 85 ASP A C 1
ATOM 694 O O . ASP A 1 85 ? -3.634 -10.516 -9.945 1.00 95.19 85 ASP A O 1
ATOM 698 N N . GLU A 1 86 ? -3.867 -12.577 -10.773 1.00 96.56 86 GLU A N 1
ATOM 699 C CA . GLU A 1 86 ? -2.627 -12.541 -11.545 1.00 96.56 86 GLU A CA 1
ATOM 700 C C . GLU A 1 86 ? -2.711 -11.532 -12.689 1.00 96.56 86 GLU A C 1
ATOM 702 O O . GLU A 1 86 ? -1.772 -10.768 -12.951 1.00 96.56 86 GLU A O 1
ATOM 707 N N . LYS A 1 87 ? -3.858 -11.477 -13.371 1.00 96.12 87 LY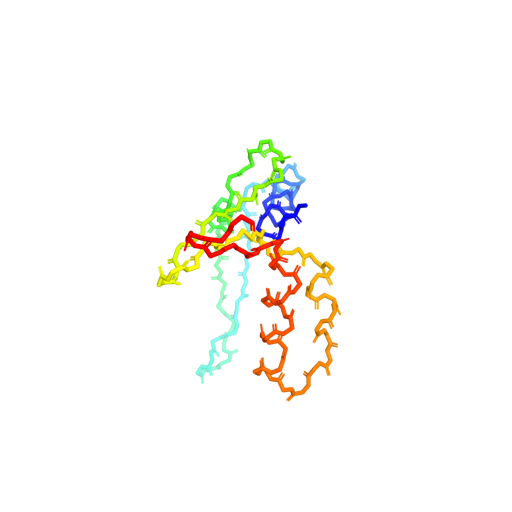S A N 1
ATOM 708 C CA . LYS A 1 87 ? -4.112 -10.461 -14.397 1.00 96.12 87 LYS A CA 1
ATOM 709 C C . LYS A 1 87 ? -4.156 -9.056 -13.796 1.00 96.12 87 LYS A C 1
ATOM 711 O O . LYS A 1 87 ? -3.555 -8.147 -14.375 1.00 96.12 87 LYS A O 1
ATOM 716 N N . ALA A 1 88 ? -4.806 -8.881 -12.645 1.00 96.75 88 ALA A N 1
ATOM 717 C CA . ALA A 1 88 ? -4.847 -7.609 -11.926 1.00 96.75 88 ALA A CA 1
ATOM 718 C C . ALA A 1 88 ? -3.442 -7.159 -11.504 1.00 96.75 88 ALA A C 1
ATOM 720 O O . ALA A 1 88 ? -3.042 -6.026 -11.775 1.00 96.75 88 ALA A O 1
ATOM 721 N N . ALA A 1 89 ? -2.651 -8.064 -10.928 1.00 95.38 89 ALA A N 1
ATOM 722 C CA . ALA A 1 89 ? -1.291 -7.783 -10.494 1.00 95.38 89 ALA A CA 1
ATOM 723 C C . ALA A 1 89 ? -0.375 -7.409 -11.672 1.00 95.38 89 ALA A C 1
ATOM 725 O O . ALA A 1 89 ? 0.429 -6.480 -11.559 1.00 95.38 89 ALA A O 1
ATOM 726 N N . ARG A 1 90 ? -0.510 -8.078 -12.829 1.00 95.62 90 ARG A N 1
ATOM 727 C CA . ARG A 1 90 ? 0.204 -7.685 -14.058 1.00 95.62 90 ARG A CA 1
ATOM 728 C C . ARG A 1 90 ? -0.185 -6.283 -14.520 1.00 95.62 90 ARG A C 1
ATOM 730 O O . ARG A 1 90 ? 0.712 -5.490 -14.795 1.00 95.62 90 ARG A O 1
ATOM 737 N N . HIS A 1 91 ? -1.479 -5.970 -14.568 1.00 95.69 91 HIS A N 1
ATOM 738 C CA . HIS A 1 91 ? -1.959 -4.649 -14.983 1.00 95.69 91 HIS A CA 1
ATOM 739 C C . HIS A 1 91 ? -1.463 -3.543 -14.039 1.00 95.69 91 HIS A C 1
ATOM 741 O O . HIS A 1 91 ? -0.959 -2.516 -14.488 1.00 95.69 91 HIS A O 1
ATOM 747 N N . LEU A 1 92 ? -1.504 -3.793 -12.727 1.00 96.06 92 LEU A N 1
ATOM 748 C CA . LEU A 1 92 ? -0.990 -2.875 -11.714 1.00 96.06 92 LEU A CA 1
ATOM 749 C C . LEU A 1 92 ? 0.503 -2.581 -11.919 1.00 96.06 92 LEU A C 1
ATOM 751 O O . LEU A 1 92 ? 0.905 -1.417 -11.930 1.00 96.06 92 LEU A O 1
ATOM 755 N N . ARG A 1 93 ? 1.323 -3.621 -12.136 1.00 94.00 93 ARG A N 1
ATOM 756 C CA . ARG A 1 93 ? 2.761 -3.463 -12.421 1.00 94.00 93 ARG A CA 1
ATOM 757 C C . ARG A 1 93 ? 3.009 -2.676 -13.706 1.00 94.00 93 ARG A C 1
ATOM 759 O O . ARG A 1 93 ? 3.871 -1.803 -13.712 1.00 94.00 93 ARG A O 1
ATOM 766 N N . GLN A 1 94 ? 2.246 -2.951 -14.764 1.00 93.94 94 GLN A N 1
ATOM 767 C CA . GLN A 1 94 ? 2.361 -2.247 -16.045 1.00 93.94 94 GLN A CA 1
ATOM 768 C C . GLN A 1 94 ? 2.051 -0.753 -15.907 1.00 93.94 94 GLN A C 1
ATOM 770 O O . GLN A 1 94 ? 2.832 0.065 -16.378 1.00 93.94 94 GLN A O 1
ATOM 775 N N . ASN A 1 95 ? 0.985 -0.386 -15.191 1.00 94.19 95 ASN A N 1
ATOM 776 C CA . ASN A 1 95 ? 0.621 1.021 -14.972 1.00 94.19 95 ASN A CA 1
ATOM 777 C C . ASN A 1 95 ? 1.668 1.790 -14.151 1.00 94.19 95 ASN A C 1
ATOM 779 O O . ASN A 1 95 ? 1.791 3.014 -14.263 1.00 94.19 95 ASN A O 1
ATOM 783 N N . CYS A 1 96 ? 2.416 1.076 -13.309 1.00 95.06 96 CYS A N 1
ATOM 784 C CA . CYS A 1 96 ? 3.458 1.642 -12.461 1.00 95.06 96 CYS A CA 1
ATOM 785 C C . CYS A 1 96 ? 4.830 1.735 -13.149 1.00 95.06 96 CYS A C 1
ATOM 787 O O . CYS A 1 96 ? 5.701 2.450 -12.646 1.00 95.06 96 CYS A O 1
ATOM 789 N N . LEU A 1 97 ? 5.033 1.053 -14.282 1.00 95.00 97 LEU A N 1
ATOM 790 C CA . LEU A 1 97 ? 6.263 1.135 -15.066 1.00 95.00 97 LEU A CA 1
ATOM 791 C C . LEU A 1 97 ? 6.277 2.438 -15.878 1.00 95.00 97 LEU A C 1
ATOM 793 O O . LEU A 1 97 ? 5.379 2.708 -16.669 1.00 95.00 97 LEU A O 1
ATOM 797 N N . VAL A 1 98 ? 7.307 3.255 -15.672 1.00 93.94 98 VAL A N 1
ATOM 798 C CA . VAL A 1 98 ? 7.490 4.553 -16.342 1.00 93.94 98 VAL A CA 1
ATOM 799 C C . VAL A 1 98 ? 8.399 4.413 -17.562 1.00 93.94 98 VAL A C 1
ATOM 801 O O . VAL A 1 98 ? 8.224 5.126 -18.546 1.00 93.94 98 VAL A O 1
ATOM 804 N N . GLY A 1 99 ? 9.363 3.496 -17.506 1.00 93.62 99 GLY A N 1
ATOM 805 C CA . GLY A 1 99 ? 10.271 3.218 -18.609 1.00 93.62 99 GLY A CA 1
ATOM 806 C C . GLY A 1 99 ? 11.132 1.990 -18.344 1.00 93.62 99 GLY A C 1
ATOM 807 O O . GLY A 1 99 ? 11.270 1.545 -17.206 1.00 93.62 99 GLY A O 1
ATOM 808 N N . ALA A 1 100 ? 11.709 1.455 -19.411 1.00 94.44 100 ALA A N 1
ATOM 809 C CA . ALA A 1 100 ? 12.671 0.368 -19.361 1.00 94.44 100 ALA A CA 1
ATOM 810 C C . ALA A 1 100 ? 13.761 0.646 -20.395 1.00 94.44 100 ALA A C 1
ATOM 812 O O . ALA A 1 100 ? 13.454 0.931 -21.554 1.00 94.44 100 ALA A O 1
ATOM 813 N N . SER A 1 101 ? 15.017 0.571 -19.981 1.00 94.88 101 SER A N 1
ATOM 814 C CA . SER A 1 101 ? 16.178 0.672 -20.861 1.00 94.88 101 SER A CA 1
ATOM 815 C C . SER A 1 101 ? 17.051 -0.562 -20.680 1.00 94.88 101 SER A C 1
ATOM 817 O O . SER A 1 101 ? 17.048 -1.194 -19.624 1.00 94.88 101 SER A O 1
ATOM 819 N N . ARG A 1 102 ? 17.780 -0.937 -21.730 1.00 94.06 102 ARG A N 1
ATOM 820 C CA . ARG A 1 102 ? 18.735 -2.043 -21.683 1.00 94.06 102 ARG A CA 1
ATOM 821 C C . ARG A 1 102 ? 20.144 -1.486 -21.763 1.00 94.06 102 ARG A C 1
ATOM 823 O O . ARG A 1 102 ? 20.420 -0.645 -22.624 1.00 94.06 102 ARG A O 1
ATOM 830 N N . TRP A 1 103 ? 21.044 -1.950 -20.902 1.00 83.75 103 TRP A N 1
ATOM 831 C CA . TRP A 1 103 ? 22.443 -1.540 -20.981 1.00 83.75 103 TRP A CA 1
ATOM 832 C C . TRP A 1 103 ? 23.021 -1.891 -22.360 1.00 83.75 103 TRP A C 1
ATOM 834 O O . TRP A 1 103 ? 22.959 -3.034 -22.804 1.00 83.75 103 TRP A O 1
ATOM 844 N N . GLY A 1 104 ? 23.558 -0.885 -23.057 1.00 72.81 104 GLY A N 1
ATOM 845 C CA . GLY A 1 104 ? 24.206 -1.056 -24.363 1.00 72.81 104 GLY A CA 1
ATOM 846 C C . GLY A 1 104 ? 23.344 -0.773 -25.599 1.00 72.81 104 GLY A C 1
ATOM 847 O O . GLY A 1 104 ? 23.864 -0.875 -26.708 1.00 72.81 104 GLY A O 1
ATOM 848 N N . GLN A 1 105 ? 22.078 -0.368 -25.457 1.00 62.19 105 GLN A N 1
ATOM 849 C CA . GLN A 1 105 ? 21.289 0.166 -26.576 1.00 62.19 105 GLN A CA 1
ATOM 850 C C . GLN A 1 105 ? 20.881 1.617 -26.296 1.00 62.19 105 GLN A C 1
ATOM 852 O O . GLN A 1 105 ? 20.104 1.882 -25.382 1.00 62.19 105 GLN A O 1
ATOM 857 N N . LYS A 1 106 ? 21.474 2.541 -27.065 1.00 48.28 106 LYS A N 1
ATOM 858 C CA . LYS A 1 106 ? 20.999 3.923 -27.214 1.00 48.28 106 LYS A CA 1
ATOM 859 C C . LYS A 1 106 ? 19.760 3.957 -28.096 1.00 48.28 106 LYS A C 1
ATOM 861 O O . LYS A 1 106 ? 19.743 3.183 -29.079 1.00 48.28 106 LYS A O 1
#

Secondary structure (DSSP, 8-state):
--HHHHHHHHHHHHHHHH-SEEEEEEE-TTT--EEEEEEEHHHH--S--------EEEEEETTEEEEEE---HHHHHTTTT-S-HHHHHHHHHHHHEEEEEETT--

Sequence (106 aa):
MSIGQRDAYLLTLREITFGEQMNSWVNCPECSERLEFTMKTSQMRLVELREPKAEKYIINVGEWELHYRLPNSWDLAGIVGS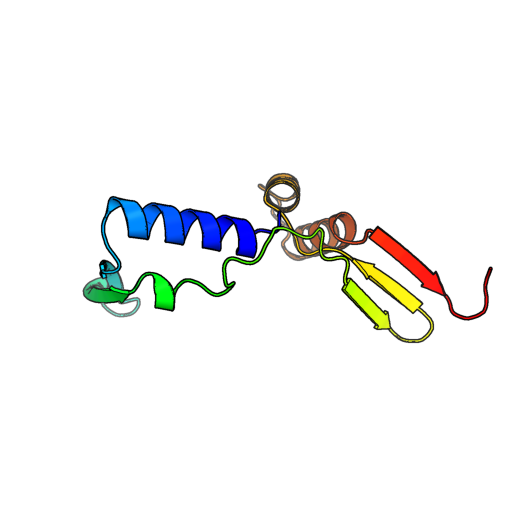KDDEKAARHLRQNCLVGASRWGQK

Foldseek 3Di:
DAPLLVLLVVLVVCCVVPNQKDWDWDQDPPPRDIDIDIDGSVVVNPDHDDPDDQDWDWDDDPQKIWTFGHHHPVLVVVLPPDPDPVVSVVSSRVVGTPDMDGPPDD

Solvent-accessible surface area (backbone atoms only — not comparable to full-atom values): 6371 Å² total; per-residue (Å²): 118,34,46,57,56,52,52,24,52,52,44,48,53,46,28,75,73,66,43,54,67,42,82,47,72,49,63,40,90,89,77,62,49,79,47,76,50,75,48,48,44,71,81,73,45,87,38,78,92,63,84,90,64,89,61,69,46,78,49,76,58,89,64,31,45,35,32,28,41,70,58,28,68,65,49,54,59,74,39,64,86,58,91,44,69,69,62,33,53,50,51,44,52,54,72,24,50,75,46,76,47,46,78,92,64,132

Nearest PDB structures (foldseek):
  8q3j-assembly1_A  TM=3.220E-01  e=9.646E+00  Mus musculus
  7ox5-assembly4_G  TM=3.371E-01  e=7.540E+00  Homo sapiens